Protein AF-A0A3P7DVU2-F1 (afdb_monomer)

Mean predicted aligned error: 12.11 Å

Structure (mmCIF, N/CA/C/O backbone):
data_AF-A0A3P7DVU2-F1
#
_entry.id   AF-A0A3P7DVU2-F1
#
loop_
_atom_site.group_PDB
_atom_site.id
_atom_site.type_symbol
_atom_site.label_atom_id
_atom_site.label_alt_id
_atom_site.label_comp_id
_atom_site.label_asym_id
_atom_site.label_entity_id
_atom_site.label_seq_id
_atom_site.pdbx_PDB_ins_code
_atom_site.Cartn_x
_atom_site.Cartn_y
_atom_site.Cartn_z
_atom_site.occupancy
_atom_site.B_iso_or_equiv
_atom_site.auth_seq_id
_atom_site.auth_comp_id
_atom_site.auth_asym_id
_atom_site.auth_atom_id
_atom_site.pdbx_PDB_model_num
ATOM 1 N N . MET A 1 1 ? -10.733 13.132 2.728 1.00 65.44 1 MET A N 1
ATOM 2 C CA . MET A 1 1 ? -9.647 12.203 2.329 1.00 65.44 1 MET A CA 1
ATOM 3 C C . MET A 1 1 ? -9.710 11.837 0.848 1.00 65.44 1 MET A C 1
ATOM 5 O O . MET A 1 1 ? -8.667 11.785 0.218 1.00 65.44 1 MET A O 1
ATOM 9 N N . THR A 1 2 ? -10.893 11.624 0.263 1.00 80.62 2 THR A N 1
ATOM 10 C CA . THR A 1 2 ? -11.026 11.330 -1.179 1.00 80.62 2 THR A CA 1
ATOM 11 C C . THR A 1 2 ? -10.569 12.487 -2.069 1.00 80.62 2 THR A C 1
ATOM 13 O O . THR A 1 2 ? -9.822 12.257 -3.010 1.00 80.62 2 THR A O 1
ATOM 16 N N . LEU A 1 3 ? -10.928 13.734 -1.737 1.00 87.19 3 LEU A N 1
ATOM 17 C CA . LEU A 1 3 ? -10.541 14.906 -2.533 1.00 87.19 3 LEU A CA 1
ATOM 18 C C . LEU A 1 3 ? -9.018 15.066 -2.663 1.00 87.19 3 LEU A C 1
ATOM 20 O O . LEU A 1 3 ? -8.524 15.276 -3.761 1.00 87.19 3 LEU A O 1
ATOM 24 N N . SER A 1 4 ? -8.265 14.914 -1.569 1.00 85.38 4 SER A N 1
ATOM 25 C CA . SER A 1 4 ? -6.799 15.004 -1.599 1.00 85.38 4 SER A CA 1
ATOM 26 C C . SER A 1 4 ? -6.168 13.904 -2.455 1.00 85.38 4 SER A C 1
ATOM 28 O O . SER A 1 4 ? -5.215 14.172 -3.176 1.00 85.38 4 SER A O 1
ATOM 30 N N . ALA A 1 5 ? -6.721 12.686 -2.418 1.00 87.06 5 ALA A N 1
ATOM 31 C CA . ALA A 1 5 ? -6.252 11.586 -3.259 1.00 87.06 5 ALA A CA 1
ATOM 32 C C . ALA A 1 5 ? -6.551 11.837 -4.746 1.00 87.06 5 ALA A C 1
ATOM 34 O O . ALA A 1 5 ? -5.693 11.597 -5.592 1.00 87.06 5 ALA A O 1
ATOM 35 N N . ILE A 1 6 ? -7.735 12.372 -5.064 1.00 91.12 6 ILE A N 1
ATOM 36 C CA . ILE A 1 6 ? -8.118 12.734 -6.435 1.00 91.12 6 ILE A CA 1
ATOM 37 C C . ILE A 1 6 ? -7.207 13.844 -6.965 1.00 91.12 6 ILE A C 1
ATOM 39 O O . ILE A 1 6 ? -6.652 13.703 -8.048 1.00 91.12 6 ILE A O 1
ATOM 43 N N . LEU A 1 7 ? -6.995 14.911 -6.188 1.00 91.88 7 LEU A N 1
ATOM 44 C CA . LEU A 1 7 ? -6.111 16.014 -6.572 1.00 91.88 7 LEU A CA 1
ATOM 45 C C . LEU A 1 7 ? -4.671 15.541 -6.791 1.00 91.88 7 LEU A C 1
ATOM 47 O O . LEU A 1 7 ? -4.064 15.914 -7.789 1.00 91.88 7 LEU A O 1
ATOM 51 N N . TYR A 1 8 ? -4.147 14.686 -5.906 1.00 89.12 8 TYR A N 1
ATOM 52 C CA . TYR A 1 8 ? -2.822 14.087 -6.078 1.00 89.12 8 TYR A CA 1
ATOM 53 C C . TYR A 1 8 ? -2.741 13.247 -7.358 1.00 89.12 8 TYR A C 1
ATOM 55 O O . TYR A 1 8 ? -1.800 13.394 -8.131 1.00 89.12 8 TYR A O 1
ATOM 63 N N . THR A 1 9 ? -3.757 12.420 -7.617 1.00 88.69 9 THR A N 1
ATOM 64 C CA . THR A 1 9 ? -3.811 11.575 -8.818 1.00 88.69 9 THR A CA 1
ATOM 65 C C . THR A 1 9 ? -3.834 12.423 -10.088 1.00 88.69 9 THR A C 1
ATOM 67 O O . THR A 1 9 ? -3.054 12.170 -10.998 1.00 88.69 9 THR A O 1
ATOM 70 N N . ILE A 1 10 ? -4.674 13.463 -10.136 1.00 92.12 10 ILE A N 1
ATOM 71 C CA . ILE A 1 10 ? -4.752 14.388 -11.275 1.00 92.12 10 ILE A CA 1
ATOM 72 C C . ILE A 1 10 ? -3.420 15.123 -11.471 1.00 92.12 10 ILE A C 1
ATOM 74 O O 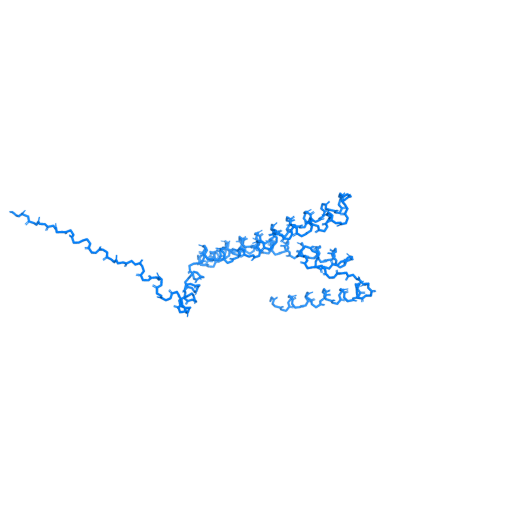. ILE A 1 10 ? -2.955 15.240 -12.600 1.00 92.12 10 ILE A O 1
ATOM 78 N N . ALA A 1 11 ? -2.787 15.592 -10.393 1.00 89.88 11 ALA A N 1
ATOM 79 C CA . ALA A 1 11 ? -1.514 16.302 -10.473 1.00 89.88 11 ALA A CA 1
ATOM 80 C C . ALA A 1 11 ? -0.390 15.415 -11.029 1.00 89.88 11 ALA A C 1
ATOM 82 O O . ALA A 1 11 ? 0.310 15.830 -11.948 1.00 89.88 11 ALA A O 1
ATOM 83 N N . ILE A 1 12 ? -0.248 14.187 -10.518 1.00 86.75 12 ILE A N 1
ATOM 84 C CA . ILE A 1 12 ? 0.733 13.221 -11.032 1.00 86.75 12 ILE A CA 1
ATOM 85 C C . ILE A 1 12 ? 0.438 12.875 -12.491 1.00 86.75 12 ILE A C 1
ATOM 87 O O . ILE A 1 12 ? 1.354 12.848 -13.303 1.00 86.75 12 ILE A O 1
ATOM 91 N N . PHE A 1 13 ? -0.832 12.678 -12.846 1.00 86.88 13 PHE A N 1
ATOM 92 C CA . PHE A 1 13 ? -1.225 12.404 -14.224 1.00 86.88 13 PHE A CA 1
ATOM 93 C C . PHE A 1 13 ? -0.806 13.542 -15.163 1.00 86.88 13 PHE A C 1
ATOM 95 O O . PHE A 1 13 ? -0.139 13.292 -16.159 1.00 86.88 13 PHE A O 1
ATOM 102 N N . ILE A 1 14 ? -1.108 14.799 -14.817 1.00 88.56 14 ILE A N 1
ATOM 103 C CA . ILE A 1 14 ? -0.690 15.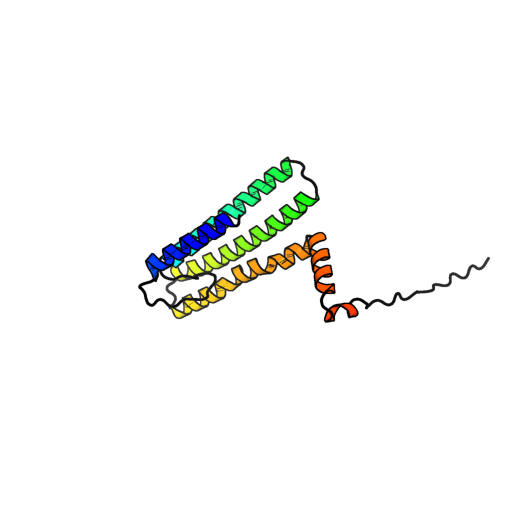972 -15.603 1.00 88.56 14 ILE A CA 1
ATOM 104 C C . ILE A 1 14 ? 0.837 16.029 -15.748 1.00 88.56 14 ILE A C 1
ATOM 106 O O . ILE A 1 14 ? 1.325 16.278 -16.848 1.00 88.56 14 ILE A O 1
ATOM 110 N N . LEU A 1 15 ? 1.591 15.778 -14.672 1.00 85.81 15 LEU A N 1
ATOM 111 C CA . LEU A 1 15 ? 3.057 15.757 -14.723 1.00 85.81 15 LEU A CA 1
ATOM 112 C C . LEU A 1 15 ? 3.566 14.706 -15.715 1.00 85.81 15 LEU A C 1
ATOM 114 O O . LEU A 1 15 ? 4.407 15.021 -16.549 1.00 85.81 15 LEU A O 1
ATOM 118 N N . VAL A 1 16 ? 3.008 13.499 -15.685 1.00 83.69 16 VAL A N 1
ATOM 119 C CA . VAL A 1 16 ? 3.393 12.407 -16.592 1.00 83.69 16 VAL A CA 1
ATOM 120 C C . VAL A 1 16 ? 3.092 12.765 -18.047 1.00 83.69 16 VAL A C 1
ATOM 122 O O . VAL A 1 16 ? 3.940 12.561 -18.909 1.00 83.69 16 VAL A O 1
ATOM 125 N N . PHE A 1 17 ? 1.941 13.383 -18.336 1.00 84.19 17 PHE A N 1
ATOM 126 C CA . PHE A 1 17 ? 1.646 13.867 -19.692 1.00 84.19 17 PHE A CA 1
ATOM 127 C C . PHE A 1 17 ? 2.641 14.920 -20.180 1.00 84.19 17 PHE A C 1
ATOM 129 O O . PHE A 1 17 ? 3.005 14.910 -21.353 1.00 84.19 17 PHE A O 1
ATOM 136 N N . ILE A 1 18 ? 3.068 15.828 -19.301 1.00 84.81 18 ILE A N 1
ATOM 137 C CA . ILE A 1 18 ? 3.997 16.905 -19.659 1.00 84.81 18 ILE A CA 1
ATOM 138 C C . ILE A 1 18 ? 5.419 16.368 -19.868 1.00 84.81 18 ILE A C 1
ATOM 140 O O . ILE A 1 18 ? 6.091 16.800 -20.801 1.00 84.81 18 ILE A O 1
ATOM 144 N N . TYR A 1 19 ? 5.884 15.459 -19.006 1.00 80.75 19 TYR A N 1
ATOM 145 C CA . TYR A 1 19 ? 7.278 15.002 -19.005 1.00 80.75 19 TYR A CA 1
ATOM 146 C C . TYR A 1 19 ? 7.532 13.772 -19.879 1.00 80.75 19 TYR A C 1
ATOM 148 O O . TYR A 1 19 ? 8.565 13.714 -20.545 1.00 80.75 19 TYR A O 1
ATOM 156 N N . ASP A 1 20 ? 6.598 12.821 -19.916 1.00 76.38 20 ASP A N 1
ATOM 157 C CA . ASP A 1 20 ? 6.794 11.532 -20.589 1.00 76.38 20 ASP A CA 1
ATOM 158 C C . ASP A 1 20 ? 5.929 11.375 -21.845 1.00 76.38 20 ASP A C 1
ATOM 160 O O . ASP A 1 20 ? 6.181 10.482 -22.646 1.00 76.38 20 ASP A O 1
ATOM 164 N N . GLY A 1 21 ? 4.944 12.252 -22.076 1.00 71.81 21 GLY A N 1
ATOM 165 C CA . GLY A 1 21 ? 3.982 12.110 -23.177 1.00 71.81 21 GLY A CA 1
ATOM 166 C C . GLY A 1 21 ? 4.570 12.179 -24.593 1.00 71.81 21 GLY A C 1
ATOM 167 O O . GLY A 1 21 ? 3.901 11.766 -25.536 1.00 71.81 21 GLY A O 1
ATOM 168 N N . ASN A 1 22 ? 5.793 12.694 -24.756 1.00 70.75 22 ASN A N 1
ATOM 169 C CA . ASN A 1 22 ? 6.477 12.791 -26.052 1.00 70.75 22 ASN A CA 1
ATOM 170 C C . ASN A 1 22 ? 7.609 11.765 -26.230 1.00 70.75 22 ASN A C 1
ATOM 172 O O . ASN A 1 22 ? 8.253 11.738 -27.276 1.00 70.75 22 ASN A O 1
ATOM 176 N N . ASN A 1 23 ? 7.884 10.957 -25.210 1.00 68.56 23 ASN A N 1
ATOM 177 C CA . ASN A 1 23 ? 8.889 9.911 -25.285 1.00 68.56 23 ASN A CA 1
ATOM 178 C C . ASN A 1 23 ? 8.149 8.578 -25.484 1.00 68.56 23 ASN A C 1
ATOM 180 O O . ASN A 1 23 ? 7.170 8.322 -24.786 1.00 68.56 23 ASN A O 1
ATOM 184 N N . ASP A 1 24 ? 8.606 7.720 -26.400 1.00 66.94 24 ASP A N 1
ATOM 185 C CA . ASP A 1 24 ? 8.077 6.356 -26.598 1.00 66.94 24 ASP A CA 1
ATOM 186 C C . ASP A 1 24 ? 8.463 5.432 -25.421 1.00 66.94 24 ASP A C 1
ATOM 188 O O . ASP A 1 24 ? 9.035 4.357 -25.604 1.00 66.94 24 ASP A O 1
ATOM 192 N N . VAL A 1 25 ? 8.236 5.873 -24.181 1.00 67.06 25 VAL A N 1
ATOM 193 C CA . VAL A 1 25 ? 8.646 5.131 -22.991 1.00 67.06 25 VAL A CA 1
ATOM 194 C C . VAL A 1 25 ? 7.637 4.035 -22.691 1.00 67.06 25 VAL A C 1
ATOM 196 O O . VAL A 1 25 ? 6.430 4.272 -22.623 1.00 67.06 25 VAL A O 1
ATOM 199 N N . GLU A 1 26 ? 8.142 2.824 -22.480 1.00 66.56 26 GLU A N 1
ATOM 200 C CA . GLU A 1 26 ? 7.325 1.663 -22.146 1.00 66.56 26 GLU A CA 1
ATOM 201 C C . GLU A 1 26 ? 6.621 1.866 -20.799 1.00 66.56 26 GLU A C 1
ATOM 203 O O . GLU A 1 26 ? 7.253 2.181 -19.794 1.00 66.56 26 GLU A O 1
ATOM 208 N N . VAL A 1 27 ? 5.302 1.670 -20.751 1.00 66.19 27 VAL A N 1
ATOM 209 C CA . VAL A 1 27 ? 4.565 1.705 -19.482 1.00 66.19 27 VAL A CA 1
ATOM 210 C C . VAL A 1 27 ? 4.920 0.457 -18.680 1.00 66.19 27 VAL A C 1
ATOM 212 O O . VAL A 1 27 ? 4.446 -0.641 -18.973 1.00 66.19 27 VAL A O 1
ATOM 215 N N . ILE A 1 28 ? 5.727 0.625 -17.637 1.00 68.06 28 ILE A N 1
ATOM 216 C CA . ILE A 1 28 ? 6.112 -0.479 -16.766 1.00 68.06 28 ILE A CA 1
ATOM 217 C C . ILE A 1 28 ? 5.051 -0.645 -15.670 1.00 68.06 28 ILE A C 1
ATOM 219 O O . ILE A 1 28 ? 4.764 0.260 -14.891 1.00 68.06 28 ILE A O 1
ATOM 223 N N . CYS A 1 29 ? 4.467 -1.840 -15.570 1.00 71.44 29 CYS A N 1
ATOM 224 C CA . CYS A 1 29 ? 3.485 -2.176 -14.533 1.00 71.44 29 CYS A CA 1
ATOM 225 C C . CYS A 1 29 ? 4.158 -2.593 -13.208 1.00 71.44 29 CYS A C 1
ATOM 227 O O . CYS A 1 29 ? 3.807 -3.621 -12.626 1.00 71.44 29 CYS A O 1
ATOM 229 N N . VAL A 1 30 ? 5.146 -1.830 -12.728 1.00 72.06 30 VAL A N 1
ATOM 230 C CA . VAL A 1 30 ? 5.873 -2.129 -11.483 1.00 72.06 30 VAL A CA 1
ATOM 231 C C . VAL A 1 30 ? 5.467 -1.138 -10.403 1.00 72.06 30 VAL A C 1
ATOM 233 O O . VAL A 1 30 ? 5.556 0.071 -10.573 1.00 72.06 30 VAL A O 1
ATOM 236 N N . VAL A 1 31 ? 5.047 -1.650 -9.243 1.00 73.00 31 VAL A N 1
ATOM 237 C CA . VAL A 1 31 ? 4.510 -0.810 -8.157 1.00 73.00 31 VAL A CA 1
ATOM 238 C C . VAL A 1 31 ? 5.543 0.171 -7.600 1.00 73.00 31 VAL A C 1
ATOM 240 O O . VAL A 1 31 ? 5.143 1.167 -7.025 1.00 73.00 31 VAL A O 1
ATOM 243 N N . VAL A 1 32 ? 6.845 -0.081 -7.764 1.00 69.75 32 VAL A N 1
ATOM 244 C CA . VAL A 1 32 ? 7.927 0.799 -7.275 1.00 69.75 32 VAL A CA 1
ATOM 245 C C . VAL A 1 32 ? 8.341 1.870 -8.293 1.00 69.75 32 VAL A C 1
ATOM 247 O O . VAL A 1 32 ? 8.977 2.840 -7.903 1.00 69.75 32 VAL A O 1
ATOM 250 N N . ALA A 1 33 ? 7.969 1.705 -9.561 1.00 70.25 33 ALA A N 1
ATOM 251 C CA . ALA A 1 33 ? 8.316 2.601 -10.660 1.00 70.25 33 ALA A CA 1
ATOM 252 C C . ALA A 1 33 ? 7.192 2.537 -11.705 1.00 70.25 33 ALA A C 1
ATOM 254 O O . ALA A 1 33 ? 7.304 1.879 -12.736 1.00 70.25 33 ALA A O 1
ATOM 255 N N . ILE A 1 34 ? 6.044 3.141 -11.373 1.00 71.88 34 ILE A N 1
ATOM 256 C CA . ILE A 1 34 ? 4.857 3.166 -12.256 1.00 71.88 34 ILE A CA 1
ATOM 257 C C . ILE A 1 34 ? 5.108 4.072 -13.475 1.00 71.88 34 ILE A C 1
ATOM 259 O O . ILE A 1 34 ? 4.462 3.938 -14.512 1.00 71.88 34 ILE A O 1
ATOM 263 N N . TYR A 1 35 ? 6.045 5.008 -13.333 1.00 74.31 35 TYR A N 1
ATOM 264 C CA . TYR A 1 35 ? 6.447 5.956 -14.361 1.00 74.31 35 TYR A CA 1
ATOM 265 C C . TYR A 1 35 ? 7.928 5.781 -14.675 1.00 74.31 35 TYR A C 1
ATOM 267 O O . TYR A 1 35 ? 8.637 5.096 -13.944 1.00 74.31 35 TYR A O 1
ATOM 275 N N . ASN A 1 36 ? 8.391 6.427 -15.741 1.00 73.25 36 ASN A N 1
ATOM 276 C CA . ASN A 1 36 ? 9.794 6.424 -16.134 1.00 73.25 36 ASN A CA 1
ATOM 277 C C . ASN A 1 36 ? 10.410 7.818 -15.981 1.00 73.25 36 ASN A C 1
ATOM 279 O O . ASN A 1 36 ? 9.726 8.796 -15.674 1.00 73.25 36 ASN A O 1
ATOM 283 N N . GLY A 1 37 ? 11.724 7.905 -16.187 1.00 74.25 37 GLY A N 1
ATOM 284 C CA . GLY A 1 37 ? 12.440 9.176 -16.251 1.00 74.25 37 GLY A CA 1
ATOM 285 C C . GLY A 1 37 ? 12.270 10.032 -14.992 1.00 74.25 37 GLY A C 1
ATOM 286 O O . GLY A 1 37 ? 12.417 9.562 -13.864 1.00 74.25 37 GLY A O 1
ATOM 287 N N . LEU A 1 38 ? 11.972 11.319 -15.181 1.00 77.69 38 LEU A N 1
ATOM 288 C CA . LEU A 1 38 ? 11.804 12.256 -14.067 1.00 77.69 38 LEU A CA 1
ATOM 289 C C . LEU A 1 38 ? 10.546 11.950 -13.239 1.00 77.69 38 LEU A C 1
ATOM 291 O O . LEU A 1 38 ? 10.555 12.128 -12.017 1.00 77.69 38 LEU A O 1
ATOM 295 N N . SER A 1 39 ? 9.481 11.469 -13.885 1.00 79.69 39 SER A N 1
ATOM 296 C CA . SER A 1 39 ? 8.218 11.127 -13.226 1.00 79.69 39 SER A CA 1
ATOM 297 C C . SER A 1 39 ? 8.389 9.998 -12.211 1.00 79.69 39 SER A C 1
ATOM 299 O O . SER A 1 39 ? 7.753 10.039 -11.157 1.00 79.69 39 SER A O 1
ATOM 301 N N . ASP A 1 40 ? 9.285 9.042 -12.474 1.00 78.69 40 ASP A N 1
ATOM 302 C CA . ASP A 1 40 ? 9.648 7.985 -11.523 1.00 78.69 40 ASP A CA 1
ATOM 303 C C . ASP A 1 40 ? 10.203 8.564 -10.213 1.00 78.69 40 ASP A C 1
ATOM 305 O O . ASP A 1 40 ? 9.692 8.300 -9.121 1.00 78.69 40 ASP A O 1
ATOM 309 N N . SER A 1 41 ? 11.201 9.445 -10.321 1.00 79.50 41 SER A N 1
ATOM 310 C CA . SER A 1 41 ? 11.834 10.077 -9.158 1.00 79.50 41 SER A CA 1
ATOM 311 C C . SER A 1 41 ? 10.837 10.919 -8.359 1.00 79.50 41 SER A C 1
ATOM 313 O O . SER A 1 41 ? 10.793 10.841 -7.128 1.00 79.50 41 SER A O 1
ATOM 315 N N . VAL A 1 42 ? 9.988 11.693 -9.045 1.00 84.69 42 VAL A N 1
ATOM 316 C CA . VAL A 1 42 ? 8.934 12.498 -8.408 1.00 84.69 42 VAL A CA 1
ATOM 317 C C . VAL A 1 42 ? 7.918 11.604 -7.695 1.00 84.69 42 VAL A C 1
ATOM 319 O O . VAL A 1 42 ? 7.530 11.882 -6.554 1.00 84.69 42 VAL A O 1
ATOM 322 N N . TRP A 1 43 ? 7.497 10.511 -8.327 1.00 84.25 43 TRP A N 1
ATOM 323 C CA . TRP A 1 43 ? 6.561 9.562 -7.737 1.00 84.25 43 TRP A CA 1
ATOM 324 C C . TRP A 1 43 ? 7.158 8.865 -6.509 1.00 84.25 43 TRP A C 1
ATOM 326 O O . TRP A 1 43 ? 6.535 8.861 -5.447 1.00 84.25 43 TRP A O 1
ATOM 336 N N . SER A 1 44 ? 8.392 8.372 -6.605 1.00 82.44 44 SER A N 1
ATOM 337 C CA . SER A 1 44 ? 9.086 7.684 -5.514 1.00 82.44 44 SER A CA 1
ATOM 338 C C . SER A 1 44 ? 9.293 8.597 -4.297 1.00 82.44 44 SER A C 1
ATOM 340 O O . SER A 1 44 ? 8.908 8.246 -3.176 1.00 82.44 44 SER A O 1
ATOM 342 N N . ILE A 1 45 ? 9.791 9.823 -4.512 1.00 84.75 45 ILE A N 1
ATOM 343 C CA . ILE A 1 45 ? 9.987 10.816 -3.444 1.00 84.75 45 ILE A CA 1
ATOM 344 C C . ILE A 1 45 ? 8.644 11.231 -2.834 1.00 84.75 45 ILE A C 1
ATOM 346 O O . ILE A 1 45 ? 8.502 11.250 -1.609 1.00 84.75 45 ILE A O 1
ATOM 350 N N . SER A 1 46 ? 7.637 11.543 -3.657 1.00 88.56 46 SER A N 1
ATOM 351 C CA . SER A 1 46 ? 6.324 11.957 -3.147 1.00 88.56 46 SER A CA 1
ATOM 352 C C . SER A 1 46 ? 5.643 10.841 -2.352 1.00 88.56 46 SER A C 1
ATOM 354 O O . SER A 1 46 ? 5.103 11.104 -1.276 1.00 88.56 46 SER A O 1
ATOM 356 N N . SER A 1 47 ? 5.741 9.589 -2.807 1.00 85.94 47 SER A N 1
ATOM 357 C CA . SER A 1 47 ? 5.242 8.420 -2.083 1.00 85.94 47 SER A CA 1
ATOM 358 C C . SER A 1 47 ? 5.944 8.253 -0.733 1.00 85.94 47 SER A C 1
ATOM 360 O O . SER A 1 47 ? 5.277 8.068 0.291 1.00 85.94 47 SER A O 1
ATOM 362 N N . ALA A 1 48 ? 7.273 8.384 -0.685 1.00 84.31 48 ALA A N 1
ATOM 363 C CA . ALA A 1 48 ? 8.031 8.316 0.564 1.00 84.31 48 ALA A CA 1
ATOM 364 C C . ALA A 1 48 ? 7.605 9.417 1.553 1.00 84.31 48 ALA A C 1
ATOM 366 O O . ALA A 1 48 ? 7.361 9.133 2.729 1.00 84.31 48 ALA A O 1
ATOM 367 N N . LEU A 1 49 ? 7.433 10.655 1.076 1.00 89.62 49 LEU A N 1
ATOM 368 C CA . LEU A 1 49 ? 6.983 11.784 1.895 1.00 89.62 49 LEU A CA 1
ATOM 369 C C . LEU A 1 49 ? 5.556 11.592 2.424 1.00 89.62 49 LEU A C 1
ATOM 371 O O . LEU A 1 49 ? 5.307 11.831 3.605 1.00 89.62 49 LEU A O 1
ATOM 375 N N . ILE A 1 50 ? 4.625 11.125 1.587 1.00 90.44 50 ILE A N 1
ATOM 376 C CA . ILE A 1 50 ? 3.236 10.854 1.990 1.00 90.44 50 ILE A CA 1
ATOM 377 C C . ILE A 1 50 ? 3.187 9.752 3.051 1.00 90.44 50 ILE A C 1
ATOM 379 O O . ILE A 1 50 ? 2.485 9.889 4.059 1.00 90.44 50 ILE A O 1
ATOM 383 N N . ASN A 1 51 ? 3.949 8.672 2.866 1.00 88.88 51 ASN A N 1
ATOM 384 C CA . ASN A 1 51 ? 4.030 7.590 3.844 1.00 88.88 51 ASN A CA 1
ATOM 385 C C . ASN A 1 51 ? 4.632 8.074 5.169 1.00 88.88 51 ASN A C 1
ATOM 387 O O . ASN A 1 51 ? 4.067 7.804 6.231 1.00 88.88 51 ASN A O 1
ATOM 391 N N . LEU A 1 52 ? 5.715 8.855 5.124 1.00 89.50 52 LEU A N 1
ATOM 392 C CA . LEU A 1 52 ? 6.336 9.425 6.320 1.00 89.50 52 LEU A CA 1
ATOM 393 C C . LEU A 1 52 ? 5.373 10.363 7.065 1.00 89.50 52 LEU A C 1
ATOM 395 O O . LEU A 1 52 ? 5.188 10.223 8.276 1.00 89.50 52 LEU A O 1
ATOM 399 N N . ALA A 1 53 ? 4.702 11.269 6.348 1.00 92.38 53 ALA A N 1
ATOM 400 C CA . ALA A 1 53 ? 3.698 12.164 6.919 1.00 92.38 53 ALA A CA 1
ATOM 401 C C . ALA A 1 53 ? 2.543 11.383 7.566 1.00 92.38 53 ALA A C 1
ATOM 403 O O . ALA A 1 53 ? 2.085 11.732 8.655 1.00 92.38 53 ALA A O 1
ATOM 404 N N . THR A 1 54 ? 2.112 10.286 6.940 1.00 91.56 54 THR A N 1
ATOM 405 C CA . THR A 1 54 ? 1.060 9.413 7.474 1.00 91.56 54 THR A CA 1
ATOM 406 C C . THR A 1 54 ? 1.507 8.731 8.768 1.00 91.56 54 THR A C 1
ATOM 408 O O . THR A 1 54 ? 0.770 8.753 9.754 1.00 91.56 54 THR A O 1
ATOM 411 N N . ILE A 1 55 ? 2.727 8.188 8.826 1.00 91.38 55 ILE A N 1
ATOM 412 C CA . ILE A 1 55 ? 3.276 7.587 10.053 1.00 91.38 55 ILE A CA 1
ATOM 413 C C . ILE A 1 55 ? 3.323 8.619 11.186 1.00 91.38 55 ILE A C 1
ATOM 415 O O . ILE A 1 55 ? 2.871 8.333 12.298 1.00 91.38 55 ILE A O 1
ATOM 419 N N . ILE A 1 56 ? 3.820 9.829 10.908 1.00 92.19 56 ILE A N 1
ATOM 420 C CA . ILE A 1 56 ? 3.898 10.918 11.892 1.00 92.19 56 ILE A CA 1
ATOM 421 C C . ILE A 1 56 ? 2.499 11.294 12.390 1.00 92.19 56 ILE A C 1
ATOM 423 O O . ILE A 1 56 ? 2.282 11.380 13.600 1.00 92.19 56 ILE A O 1
ATOM 427 N N . LEU A 1 57 ? 1.533 11.456 11.484 1.00 93.00 57 LEU A N 1
ATOM 428 C CA . LEU A 1 57 ? 0.152 11.788 11.831 1.00 93.00 57 LEU 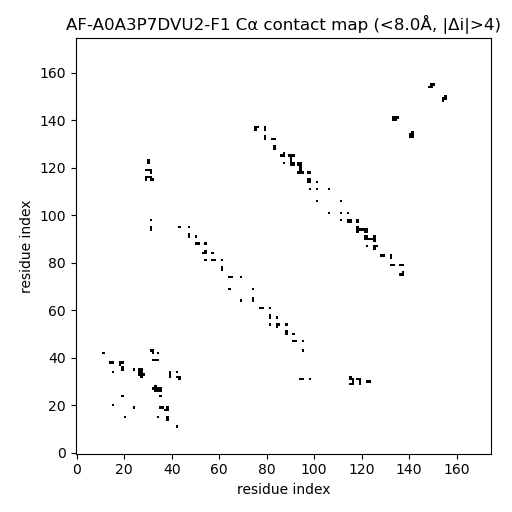A CA 1
ATOM 429 C C . LEU A 1 57 ? -0.460 10.742 12.771 1.00 93.00 57 LEU A C 1
ATOM 431 O O . LEU A 1 57 ? -1.036 11.096 13.800 1.00 93.00 57 LEU A O 1
ATOM 435 N N . TYR A 1 58 ? -0.298 9.454 12.465 1.00 91.44 58 TYR A N 1
ATOM 436 C CA . TYR A 1 58 ? -0.811 8.377 13.315 1.00 91.44 58 TYR A CA 1
ATOM 437 C C . TYR A 1 58 ? -0.061 8.254 14.645 1.00 91.44 58 TYR A C 1
ATOM 439 O O . TYR A 1 58 ? -0.668 7.892 15.658 1.00 91.44 58 TYR A O 1
ATOM 447 N N . ALA A 1 59 ? 1.230 8.587 14.684 1.00 90.50 59 ALA A N 1
ATOM 448 C CA . ALA A 1 59 ? 1.990 8.661 15.927 1.00 90.50 59 ALA A CA 1
ATOM 449 C C . ALA A 1 59 ? 1.479 9.796 16.832 1.00 90.50 59 ALA A C 1
ATOM 451 O O . ALA A 1 59 ? 1.267 9.576 18.028 1.00 90.50 59 ALA A O 1
ATOM 452 N N . ILE A 1 60 ? 1.215 10.981 16.269 1.00 92.69 60 ILE A N 1
ATOM 453 C CA . ILE A 1 60 ? 0.619 12.115 16.991 1.00 92.69 60 ILE A CA 1
ATOM 454 C C . ILE A 1 60 ? -0.782 11.747 17.482 1.00 92.69 60 ILE A C 1
ATOM 456 O O . ILE A 1 60 ? -1.067 11.887 18.672 1.00 92.69 60 ILE A O 1
ATOM 460 N N . LEU A 1 61 ? -1.630 11.207 16.602 1.00 91.06 61 LEU A N 1
ATOM 461 C CA . LEU A 1 61 ? -2.987 10.787 16.947 1.00 91.06 61 LEU A CA 1
ATOM 462 C C . LEU A 1 61 ? -2.982 9.755 18.081 1.00 91.06 61 LEU A C 1
ATOM 464 O O . LEU A 1 61 ? -3.768 9.867 19.015 1.00 91.06 61 LEU A O 1
ATOM 468 N N . SER A 1 62 ? -2.044 8.805 18.059 1.00 88.12 62 SER A N 1
ATOM 469 C CA . SER A 1 62 ? -1.868 7.828 19.141 1.00 88.12 62 SER A CA 1
ATOM 470 C C . SER A 1 62 ? -1.568 8.493 20.485 1.00 88.12 62 SER A C 1
ATOM 472 O O . SER A 1 62 ? -2.148 8.108 21.496 1.00 88.12 62 SER A O 1
ATOM 474 N N . ARG A 1 63 ? -0.704 9.516 20.513 1.00 89.00 63 ARG A N 1
ATOM 475 C CA . ARG A 1 63 ? -0.387 10.255 21.748 1.00 89.00 63 ARG A CA 1
ATOM 476 C C . ARG A 1 63 ? -1.582 11.057 22.261 1.00 89.00 63 ARG A C 1
ATOM 478 O O . ARG A 1 63 ? -1.862 11.028 23.457 1.00 89.00 63 ARG A O 1
ATOM 485 N N . VAL A 1 64 ? -2.293 11.745 21.367 1.00 89.56 64 VAL A N 1
ATOM 486 C CA . VAL A 1 64 ? -3.492 12.527 21.716 1.00 89.56 64 VAL A CA 1
ATOM 487 C C . VAL A 1 64 ? -4.572 11.620 22.304 1.00 89.56 64 VAL A C 1
ATOM 489 O O . VAL A 1 64 ? -5.165 11.946 23.326 1.00 89.56 64 VAL A O 1
ATOM 492 N N . MET A 1 65 ? -4.776 10.450 21.705 1.00 86.50 65 MET A N 1
ATOM 493 C CA . MET A 1 65 ? -5.804 9.495 22.112 1.00 86.50 65 MET A CA 1
ATOM 494 C C . MET A 1 65 ? -5.532 8.844 23.470 1.00 86.50 65 MET A C 1
ATOM 496 O O . MET A 1 65 ? -6.461 8.663 24.251 1.00 86.50 65 MET A O 1
ATOM 500 N N . VAL A 1 66 ? -4.265 8.548 23.781 1.00 86.00 66 VAL A N 1
ATOM 501 C CA . VAL A 1 66 ? -3.868 8.085 25.122 1.00 86.00 66 VAL A CA 1
ATOM 502 C C . VAL A 1 66 ? -4.150 9.161 26.173 1.00 86.00 66 VAL A C 1
ATOM 504 O O . VAL A 1 66 ? -4.623 8.843 27.257 1.00 86.00 66 VAL A O 1
ATOM 507 N N . LYS A 1 67 ? -3.908 10.436 25.846 1.00 88.56 67 LYS A N 1
ATOM 508 C CA . LYS A 1 67 ? -4.152 11.557 26.766 1.00 88.56 67 LYS A CA 1
ATOM 509 C C . LYS A 1 67 ? -5.640 11.864 26.966 1.00 88.56 67 LYS A C 1
ATOM 511 O O . LYS A 1 67 ? -6.015 12.346 28.025 1.00 88.56 67 LYS A O 1
ATOM 516 N N . ALA A 1 68 ? -6.474 11.619 25.958 1.00 87.56 68 ALA A N 1
ATOM 517 C CA . ALA A 1 68 ? -7.898 11.947 25.983 1.00 87.56 68 ALA A CA 1
ATOM 518 C C . ALA A 1 68 ? -8.790 10.867 26.634 1.00 87.56 68 ALA A C 1
ATOM 520 O O . ALA A 1 68 ? -10.007 10.965 26.507 1.00 87.56 68 ALA A O 1
ATOM 521 N N . GLU A 1 69 ? -8.213 9.829 27.263 1.00 82.00 69 GLU A N 1
ATOM 522 C CA . GLU A 1 69 ? -8.940 8.707 27.902 1.00 82.00 69 GLU A CA 1
ATOM 523 C C . GLU A 1 69 ? -10.091 8.158 27.044 1.00 82.00 69 GLU A C 1
ATOM 525 O O . GLU A 1 69 ? -11.200 7.875 27.497 1.00 82.00 69 GLU A O 1
ATOM 530 N N . THR A 1 70 ? -9.842 8.044 25.742 1.00 77.00 70 THR A N 1
ATOM 531 C CA . THR A 1 70 ? -10.893 7.657 24.800 1.00 77.00 70 THR A CA 1
ATOM 532 C C . THR A 1 70 ? -11.386 6.233 25.040 1.00 77.00 70 THR A C 1
ATOM 534 O O . THR A 1 70 ? -10.647 5.387 25.541 1.00 77.00 70 THR A O 1
ATOM 537 N N . SER A 1 71 ? -12.625 5.949 24.616 1.00 80.31 71 SER A N 1
ATOM 538 C CA . SER A 1 71 ? -13.222 4.616 24.761 1.00 80.31 71 SER A CA 1
ATOM 539 C C . SER A 1 71 ? -12.286 3.490 24.295 1.00 80.31 71 SER A C 1
ATOM 541 O O . SER A 1 71 ? -11.609 3.614 23.268 1.00 80.31 71 SER A O 1
ATOM 543 N N . SER A 1 72 ? -12.305 2.361 25.012 1.00 82.62 72 SER A N 1
ATOM 544 C CA . SER A 1 72 ? -11.489 1.174 24.706 1.00 82.62 72 SER A CA 1
ATOM 545 C C . SER A 1 72 ? -11.615 0.726 23.244 1.00 82.62 72 SER A C 1
ATOM 547 O O . SER A 1 72 ? -10.627 0.334 22.625 1.00 82.62 72 SER A O 1
ATOM 549 N N . ARG A 1 73 ? -12.809 0.876 22.656 1.00 81.56 73 ARG A N 1
ATOM 550 C CA . ARG A 1 73 ? -13.080 0.586 21.243 1.00 81.56 73 ARG A CA 1
ATOM 551 C C . ARG A 1 73 ? -12.309 1.499 20.288 1.00 81.56 73 ARG A C 1
ATOM 553 O O . ARG A 1 73 ? -11.692 1.013 19.343 1.00 81.56 73 ARG A O 1
ATOM 560 N N . ASN A 1 74 ? -12.338 2.814 20.514 1.00 83.12 74 ASN A N 1
ATOM 561 C CA . ASN A 1 74 ? -11.610 3.765 19.665 1.00 83.12 74 ASN A CA 1
ATOM 562 C C . ASN A 1 74 ? -10.099 3.528 19.758 1.00 83.12 74 ASN A C 1
ATOM 564 O O . ASN A 1 74 ? -9.390 3.620 18.756 1.00 83.12 74 ASN A O 1
ATOM 568 N N . PHE A 1 75 ? -9.621 3.167 20.950 1.00 85.06 75 PHE A N 1
ATOM 569 C CA . PHE A 1 75 ? -8.228 2.813 21.177 1.00 85.06 75 PHE A CA 1
ATOM 570 C C . PHE A 1 75 ? -7.808 1.544 20.411 1.00 85.06 75 PHE A C 1
ATOM 572 O O . PHE A 1 75 ? -6.769 1.541 19.751 1.00 85.06 75 PHE A O 1
ATOM 579 N N . GLU A 1 76 ? -8.624 0.484 20.422 1.00 86.00 76 GLU A N 1
ATOM 580 C CA . GLU A 1 76 ? -8.345 -0.760 19.687 1.00 86.00 76 GLU A CA 1
ATOM 581 C C . GLU A 1 76 ? -8.283 -0.544 18.163 1.00 86.00 76 GLU A C 1
ATOM 583 O O . GLU A 1 76 ? -7.379 -1.059 17.488 1.00 86.00 76 GLU A O 1
ATOM 588 N N . LEU A 1 77 ? -9.215 0.251 17.623 1.00 86.75 77 LEU A N 1
ATOM 589 C CA . LEU A 1 77 ? -9.240 0.628 16.207 1.00 86.75 77 LEU A CA 1
ATOM 590 C C . LEU A 1 77 ? -7.992 1.419 15.821 1.00 86.75 77 LEU A C 1
ATOM 592 O O . LEU A 1 77 ? -7.336 1.090 14.831 1.00 86.75 77 LEU A O 1
ATOM 596 N N . LEU A 1 78 ? -7.619 2.412 16.629 1.00 87.88 78 LEU A N 1
ATOM 597 C CA . LEU A 1 78 ? -6.413 3.199 16.404 1.00 87.88 78 LEU A CA 1
ATOM 598 C C . LEU A 1 78 ? -5.149 2.336 16.467 1.00 87.88 78 LEU A C 1
ATOM 600 O O . LEU A 1 78 ? -4.263 2.489 15.631 1.00 87.88 78 LEU A O 1
ATOM 604 N N . GLN A 1 79 ? -5.067 1.401 17.417 1.00 88.56 79 GLN A N 1
ATOM 605 C CA . GLN A 1 79 ? -3.937 0.478 17.516 1.00 88.56 79 GLN A CA 1
ATOM 606 C C . GLN A 1 79 ? -3.816 -0.393 16.260 1.00 88.56 79 GLN A C 1
ATOM 608 O O . GLN A 1 79 ? -2.709 -0.609 15.770 1.00 88.56 79 GLN A O 1
ATOM 613 N N . THR A 1 80 ? -4.944 -0.857 15.722 1.00 90.94 80 THR A N 1
ATOM 614 C CA . THR A 1 80 ? -4.981 -1.646 14.483 1.00 90.94 80 THR A CA 1
ATOM 615 C C . THR A 1 80 ? -4.560 -0.804 13.278 1.00 90.94 80 THR A C 1
ATOM 617 O O . THR A 1 80 ? -3.703 -1.233 12.510 1.00 90.94 80 THR A O 1
ATOM 620 N N . LEU A 1 81 ? -5.076 0.424 13.153 1.00 90.62 81 LEU A N 1
ATOM 621 C CA . LEU A 1 81 ? -4.670 1.366 12.105 1.00 90.62 81 LEU A CA 1
ATOM 622 C C . LEU A 1 81 ? -3.181 1.709 12.181 1.00 90.62 81 LEU A C 1
ATOM 624 O O . LEU A 1 81 ? -2.515 1.756 11.154 1.00 90.62 81 LEU A O 1
ATOM 628 N N . LYS A 1 82 ? -2.633 1.888 13.387 1.00 90.62 82 LYS A N 1
ATOM 629 C CA . LYS A 1 82 ? -1.202 2.134 13.587 1.00 90.62 82 LYS A CA 1
ATOM 630 C C . LYS A 1 82 ? -0.353 0.980 13.052 1.00 90.62 82 LYS A C 1
ATOM 632 O O . LYS A 1 82 ? 0.653 1.228 12.399 1.00 90.62 82 LYS A O 1
ATOM 637 N N . ILE A 1 83 ? -0.753 -0.266 13.324 1.00 91.25 83 ILE A N 1
ATOM 638 C CA . ILE A 1 83 ? -0.060 -1.459 12.812 1.00 91.25 83 ILE A CA 1
ATOM 639 C C . ILE A 1 83 ? -0.131 -1.495 11.283 1.00 91.25 83 ILE A C 1
ATOM 641 O O . ILE A 1 83 ? 0.896 -1.674 10.640 1.00 91.25 83 ILE A O 1
ATOM 645 N N . VAL A 1 84 ? -1.316 -1.261 10.712 1.00 93.00 84 VAL A N 1
ATOM 646 C CA . VAL A 1 84 ? -1.533 -1.203 9.258 1.00 93.00 84 VAL A CA 1
ATOM 647 C C . VAL A 1 84 ? -0.645 -0.144 8.599 1.00 93.00 84 VAL A C 1
ATOM 649 O O . VAL A 1 84 ? 0.101 -0.455 7.677 1.00 93.00 84 VAL A O 1
ATOM 652 N N . VAL A 1 85 ? -0.666 1.090 9.104 1.00 92.88 85 VAL A N 1
ATOM 653 C CA . VAL A 1 85 ? 0.134 2.204 8.572 1.00 92.88 85 VAL A CA 1
ATOM 654 C C . VAL A 1 85 ? 1.627 1.922 8.692 1.00 92.88 85 VAL A C 1
ATOM 656 O O . VAL A 1 85 ? 2.368 2.172 7.746 1.00 92.88 85 VAL A O 1
ATOM 659 N N . ALA A 1 86 ? 2.074 1.367 9.821 1.00 91.88 86 ALA A N 1
ATOM 660 C CA . ALA A 1 86 ? 3.466 0.974 9.989 1.00 91.88 86 ALA A CA 1
ATOM 661 C C . ALA A 1 86 ? 3.865 -0.117 8.986 1.00 91.88 86 ALA A C 1
ATOM 663 O O . ALA A 1 86 ? 4.928 -0.027 8.386 1.00 91.88 86 ALA A O 1
ATOM 664 N N . PHE A 1 87 ? 3.011 -1.118 8.760 1.00 93.00 87 PHE A N 1
ATOM 665 C CA . PHE A 1 87 ? 3.298 -2.202 7.824 1.00 93.00 87 PHE A CA 1
ATOM 666 C C . PHE A 1 87 ? 3.348 -1.711 6.372 1.00 93.00 87 PHE A C 1
ATOM 668 O O . PHE A 1 87 ? 4.292 -2.039 5.657 1.00 93.00 87 PHE A O 1
ATOM 675 N N . ILE A 1 88 ? 2.395 -0.865 5.960 1.00 92.00 88 ILE A N 1
ATOM 676 C CA . ILE A 1 88 ? 2.395 -0.209 4.642 1.00 92.00 88 ILE A CA 1
ATOM 677 C C . ILE A 1 88 ? 3.664 0.623 4.466 1.00 92.00 88 ILE A C 1
ATOM 679 O O . ILE A 1 88 ? 4.382 0.440 3.485 1.00 92.00 88 ILE A O 1
ATOM 683 N N . GLY A 1 89 ? 3.971 1.480 5.442 1.00 91.44 89 GLY A N 1
ATOM 684 C CA . GLY A 1 89 ? 5.141 2.347 5.404 1.00 91.44 89 GLY A CA 1
ATOM 685 C C . GLY A 1 89 ? 6.458 1.575 5.346 1.00 91.44 89 GLY A C 1
ATOM 686 O O . GLY A 1 89 ? 7.334 1.933 4.567 1.00 91.44 89 GLY A O 1
ATOM 687 N N . LEU A 1 90 ? 6.588 0.484 6.107 1.00 92.06 90 LEU A N 1
ATOM 688 C CA . LEU A 1 90 ? 7.764 -0.391 6.061 1.00 92.06 90 LEU A CA 1
ATOM 689 C C . LEU A 1 90 ? 7.872 -1.145 4.732 1.00 92.06 90 LEU A C 1
ATOM 691 O O . LEU A 1 90 ? 8.970 -1.255 4.194 1.00 92.06 90 LEU A O 1
ATOM 695 N N . GLY A 1 91 ? 6.755 -1.630 4.181 1.00 92.56 91 GLY A N 1
ATOM 696 C CA . GLY A 1 91 ? 6.738 -2.276 2.868 1.00 92.56 91 GLY A CA 1
ATOM 697 C C . GLY A 1 91 ? 7.149 -1.320 1.749 1.00 92.56 91 GLY A C 1
ATOM 698 O O . GLY A 1 91 ? 7.966 -1.683 0.903 1.00 92.56 91 GLY A O 1
ATOM 699 N N . GLN A 1 92 ? 6.653 -0.079 1.782 1.00 89.88 92 GLN A N 1
ATOM 700 C CA . GLN A 1 92 ? 7.071 0.963 0.845 1.00 89.88 92 GLN A CA 1
ATOM 701 C C . GLN A 1 92 ? 8.551 1.307 1.026 1.00 89.88 92 GLN A C 1
ATOM 703 O O . GLN A 1 92 ? 9.291 1.317 0.051 1.00 89.88 92 GLN A O 1
ATOM 708 N N . LEU A 1 93 ? 8.999 1.540 2.263 1.00 90.00 93 LEU A N 1
ATOM 709 C CA . LEU A 1 93 ? 10.388 1.890 2.553 1.00 90.00 93 LEU A CA 1
ATOM 710 C C . LEU A 1 93 ? 11.358 0.803 2.078 1.00 90.00 93 LEU A C 1
ATOM 712 O O . LEU A 1 93 ? 12.350 1.123 1.434 1.00 90.00 93 LEU A O 1
ATOM 716 N N . ALA A 1 94 ? 11.062 -0.472 2.350 1.00 92.12 94 ALA A N 1
ATOM 717 C CA . ALA A 1 94 ? 11.865 -1.591 1.864 1.00 92.12 94 ALA A CA 1
ATOM 718 C C . ALA A 1 94 ? 11.938 -1.604 0.330 1.00 92.12 94 ALA A C 1
ATOM 720 O O . ALA A 1 94 ? 13.026 -1.713 -0.230 1.00 92.12 94 ALA A O 1
ATOM 721 N N . SER A 1 95 ? 10.797 -1.418 -0.340 1.00 91.00 95 SER A N 1
ATOM 722 C CA . SER A 1 95 ? 10.724 -1.366 -1.805 1.00 91.00 95 SER A CA 1
ATOM 723 C C . SER A 1 95 ? 11.565 -0.216 -2.371 1.00 91.00 95 SER A C 1
ATOM 725 O O . SER A 1 95 ? 12.373 -0.423 -3.273 1.00 91.00 95 SER A O 1
ATOM 727 N N . THR A 1 96 ? 11.430 0.986 -1.801 1.00 86.56 96 THR A N 1
ATOM 728 C CA . THR A 1 96 ? 12.179 2.177 -2.217 1.00 86.56 96 THR A CA 1
ATOM 729 C C . THR A 1 96 ? 13.676 2.036 -1.949 1.00 86.56 96 THR A C 1
ATOM 731 O O . THR A 1 96 ? 14.466 2.427 -2.796 1.00 86.56 96 THR A O 1
ATOM 734 N N . ILE A 1 97 ? 14.097 1.455 -0.820 1.00 88.94 97 ILE A N 1
ATOM 735 C CA . ILE A 1 97 ? 15.524 1.222 -0.533 1.00 88.94 97 ILE A CA 1
ATOM 736 C C . ILE A 1 97 ? 16.128 0.255 -1.553 1.00 88.94 97 ILE A C 1
ATOM 738 O O . ILE A 1 97 ? 17.212 0.517 -2.069 1.00 88.94 97 ILE A O 1
ATOM 742 N N . ILE A 1 98 ? 15.429 -0.841 -1.865 1.00 89.81 98 ILE A N 1
ATOM 743 C CA . ILE A 1 98 ? 15.890 -1.804 -2.871 1.00 89.81 98 ILE A CA 1
ATOM 744 C C . ILE A 1 98 ? 16.003 -1.115 -4.235 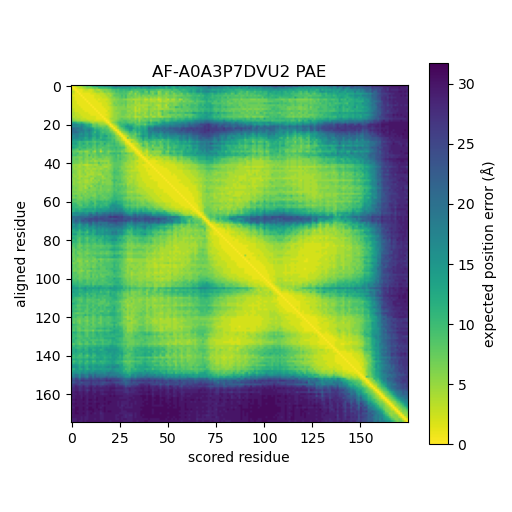1.00 89.81 98 ILE A C 1
ATOM 746 O O . ILE A 1 98 ? 17.027 -1.250 -4.895 1.00 89.81 98 ILE A O 1
ATOM 750 N N . TYR A 1 99 ? 15.011 -0.317 -4.625 1.00 84.50 99 TYR A N 1
ATOM 751 C CA . TYR A 1 99 ? 15.055 0.428 -5.882 1.00 84.50 99 TYR A CA 1
ATOM 752 C C . TYR A 1 99 ? 16.178 1.474 -5.930 1.00 84.50 99 TYR A C 1
ATOM 754 O O . TYR A 1 99 ? 16.954 1.515 -6.872 1.00 84.50 99 TYR A O 1
ATOM 762 N N . LEU A 1 100 ? 16.362 2.275 -4.880 1.00 83.50 100 LEU A N 1
ATOM 763 C CA . LEU A 1 100 ? 17.472 3.232 -4.828 1.00 83.50 100 LEU A CA 1
ATOM 764 C C . LEU A 1 100 ? 18.835 2.531 -4.858 1.00 83.50 100 LEU A C 1
ATOM 766 O O . LEU A 1 100 ? 19.788 3.074 -5.410 1.00 83.50 100 LEU A O 1
ATOM 770 N N . SER A 1 101 ? 18.935 1.310 -4.322 1.00 86.88 101 SER A N 1
ATOM 771 C CA . SER A 1 101 ? 20.169 0.532 -4.423 1.00 86.88 101 SER A CA 1
ATOM 772 C C . SER A 1 101 ? 20.520 0.201 -5.875 1.00 86.88 101 SER A C 1
ATOM 774 O O . SER A 1 101 ? 21.698 0.226 -6.216 1.00 86.88 101 SER A O 1
ATOM 776 N N . THR A 1 102 ? 19.536 -0.002 -6.762 1.00 85.50 102 THR A N 1
ATOM 777 C CA . THR A 1 102 ? 19.826 -0.254 -8.183 1.00 85.50 102 THR A CA 1
ATOM 778 C C . THR A 1 102 ? 20.345 0.970 -8.919 1.00 85.50 102 THR A C 1
ATOM 780 O O . THR A 1 102 ? 20.949 0.815 -9.968 1.00 85.50 102 THR A O 1
ATOM 783 N N . MET A 1 103 ? 20.116 2.169 -8.380 1.00 79.44 103 MET A N 1
ATOM 784 C CA . MET A 1 103 ? 20.679 3.413 -8.909 1.00 79.44 103 MET A CA 1
ATOM 785 C C . MET A 1 103 ? 22.100 3.672 -8.394 1.00 79.44 103 MET A C 1
ATOM 787 O O . MET A 1 103 ? 22.879 4.358 -9.046 1.00 79.44 103 MET A O 1
ATOM 791 N N . LEU A 1 104 ? 22.435 3.155 -7.206 1.00 83.50 104 LEU A N 1
ATOM 792 C CA . LEU A 1 104 ? 23.768 3.297 -6.609 1.00 83.50 104 LEU A CA 1
ATOM 793 C C . LEU A 1 104 ? 24.770 2.276 -7.152 1.00 83.50 104 LEU A C 1
ATOM 795 O O . LEU A 1 104 ? 25.964 2.560 -7.215 1.00 83.50 104 LEU A O 1
ATOM 799 N N . PHE A 1 105 ? 24.297 1.083 -7.499 1.00 87.31 105 PHE A N 1
ATOM 800 C CA . PHE A 1 105 ? 25.110 0.027 -8.088 1.00 87.31 105 PHE A CA 1
ATOM 801 C C . PHE A 1 105 ? 24.902 0.008 -9.605 1.00 87.31 105 PHE A C 1
ATOM 803 O O . PHE A 1 105 ? 23.764 0.027 -10.059 1.00 87.31 105 PHE A O 1
ATOM 810 N N . GLU A 1 106 ? 25.984 -0.073 -10.386 1.00 85.12 106 GLU A N 1
ATOM 811 C CA . GLU A 1 106 ? 25.956 -0.141 -11.859 1.00 85.12 106 GLU A CA 1
ATOM 812 C C . GLU A 1 106 ? 25.431 -1.503 -12.361 1.00 85.12 106 GLU A C 1
ATOM 814 O O . GLU A 1 106 ? 26.143 -2.301 -12.974 1.00 85.12 106 GLU A O 1
ATOM 819 N N . PHE A 1 107 ? 24.173 -1.818 -12.057 1.00 87.56 107 PHE A N 1
ATOM 820 C CA . PHE A 1 107 ? 23.498 -2.988 -12.599 1.00 87.56 107 PHE A CA 1
ATOM 821 C C . PHE A 1 107 ? 23.139 -2.771 -14.069 1.00 87.56 107 PHE A C 1
ATOM 823 O O . PHE A 1 107 ? 22.819 -1.663 -14.493 1.00 87.56 107 PHE A O 1
ATOM 830 N N . SER A 1 108 ? 23.126 -3.859 -14.845 1.00 89.62 108 SER A N 1
ATOM 831 C CA . SER A 1 108 ? 22.546 -3.822 -16.191 1.00 89.62 108 SER A CA 1
ATOM 832 C C . SER A 1 108 ? 21.068 -3.421 -16.128 1.00 89.62 108 SER A C 1
ATOM 834 O O . SER A 1 108 ? 20.385 -3.761 -15.158 1.00 89.62 108 SER A O 1
ATOM 836 N N . GLU A 1 109 ? 20.555 -2.768 -17.174 1.00 83.44 109 GLU A N 1
ATOM 837 C CA . GLU A 1 109 ? 19.146 -2.349 -17.261 1.00 83.44 109 GLU A CA 1
ATOM 838 C C . GLU A 1 109 ? 18.181 -3.511 -16.974 1.00 83.44 109 GLU A C 1
ATOM 840 O O . GLU A 1 109 ? 17.257 -3.384 -16.172 1.00 83.44 109 GLU A O 1
ATOM 845 N N . MET A 1 110 ? 18.464 -4.691 -17.537 1.00 86.81 110 MET A N 1
ATOM 846 C CA . MET A 1 110 ? 17.681 -5.907 -17.295 1.00 86.81 110 MET A CA 1
ATOM 847 C C . MET A 1 110 ? 17.712 -6.337 -15.825 1.00 86.81 110 MET A C 1
ATOM 849 O O . MET A 1 110 ? 16.686 -6.705 -15.256 1.00 86.81 110 MET A O 1
ATOM 853 N N . THR A 1 111 ? 18.882 -6.304 -15.184 1.00 89.88 111 THR A N 1
ATOM 854 C CA . THR A 1 111 ? 19.012 -6.655 -13.763 1.00 89.88 111 THR A CA 1
ATOM 855 C C . THR A 1 111 ? 18.264 -5.659 -12.879 1.00 89.88 111 THR A C 1
ATOM 857 O O . THR A 1 111 ? 17.534 -6.085 -11.983 1.00 89.88 111 THR A O 1
ATOM 860 N N . ALA A 1 112 ? 18.397 -4.357 -13.145 1.00 85.94 112 ALA A N 1
ATOM 861 C CA . ALA A 1 112 ? 17.682 -3.311 -12.420 1.00 85.94 112 ALA A CA 1
ATOM 862 C C . ALA A 1 112 ? 16.158 -3.475 -12.557 1.00 85.94 112 ALA A C 1
ATOM 864 O O . ALA A 1 112 ? 15.442 -3.417 -11.556 1.00 85.94 112 ALA A O 1
ATOM 865 N N . PHE A 1 113 ? 15.671 -3.800 -13.759 1.00 84.50 113 PHE A N 1
ATOM 866 C CA . PHE A 1 113 ? 14.262 -4.099 -14.014 1.00 84.50 113 PHE A CA 1
ATOM 8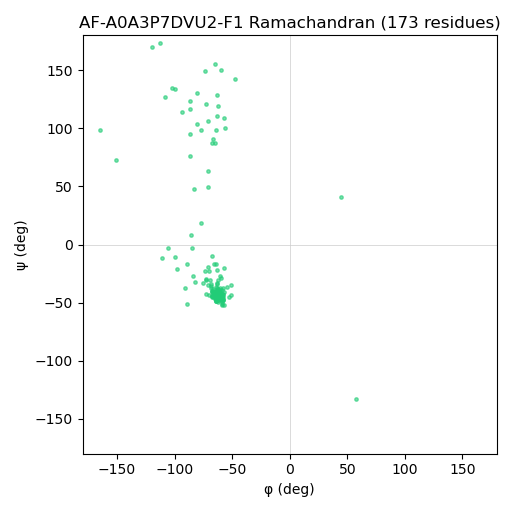67 C C . PHE A 1 113 ? 13.744 -5.284 -13.183 1.00 84.50 113 PHE A C 1
ATOM 869 O O . PHE A 1 113 ? 12.705 -5.178 -12.521 1.00 84.50 113 PHE A O 1
ATOM 876 N N . TYR A 1 114 ? 14.474 -6.406 -13.152 1.00 88.38 114 TYR A N 1
ATOM 877 C CA . TYR A 1 114 ? 14.088 -7.556 -12.328 1.00 88.38 114 TYR A CA 1
ATOM 878 C C . TYR A 1 114 ? 14.084 -7.213 -10.838 1.00 88.38 114 TYR A C 1
ATOM 880 O O . TYR A 1 114 ? 13.149 -7.583 -10.127 1.00 88.38 114 TYR A O 1
ATOM 888 N N . ILE A 1 115 ? 15.093 -6.483 -10.359 1.00 88.69 115 ILE A N 1
ATOM 889 C CA . ILE A 1 115 ? 15.146 -6.038 -8.964 1.00 88.69 115 ILE A CA 1
ATOM 890 C C . ILE A 1 115 ? 13.947 -5.137 -8.645 1.00 88.69 115 ILE A C 1
ATOM 892 O O . ILE A 1 115 ? 13.314 -5.341 -7.611 1.00 88.69 115 ILE A O 1
ATOM 896 N N . GLY A 1 116 ? 13.577 -4.211 -9.535 1.00 85.06 116 GLY A N 1
ATOM 897 C CA . GLY A 1 116 ? 12.378 -3.380 -9.394 1.00 85.06 116 GLY A CA 1
ATOM 898 C C . GLY A 1 116 ? 11.093 -4.209 -9.284 1.00 85.06 116 GLY A C 1
ATOM 899 O O . GLY A 1 116 ? 10.282 -3.983 -8.380 1.00 85.06 116 GLY A O 1
ATOM 900 N N . CYS A 1 117 ? 10.937 -5.232 -10.132 1.00 84.88 117 CYS A N 1
ATOM 901 C CA . CYS A 1 117 ? 9.817 -6.177 -10.058 1.00 84.88 117 CYS A CA 1
ATOM 902 C C . CYS A 1 117 ? 9.745 -6.881 -8.691 1.00 84.88 117 CYS A C 1
ATOM 904 O O . CYS A 1 117 ? 8.683 -6.924 -8.065 1.00 84.88 117 CYS A O 1
ATOM 906 N N . TYR A 1 118 ? 10.874 -7.404 -8.202 1.00 89.69 118 TYR A N 1
ATOM 907 C CA . TYR A 1 118 ? 10.937 -8.103 -6.914 1.00 89.69 118 TYR A CA 1
ATOM 908 C C . TYR A 1 118 ? 10.778 -7.163 -5.714 1.00 89.69 118 TYR A C 1
ATOM 910 O O . TYR A 1 118 ? 10.141 -7.537 -4.729 1.00 89.69 118 TYR A O 1
ATOM 918 N N . ALA A 1 119 ? 11.285 -5.931 -5.794 1.00 88.56 119 ALA A N 1
ATOM 919 C CA . ALA A 1 119 ? 11.087 -4.908 -4.771 1.00 88.56 119 ALA A CA 1
ATOM 920 C C . ALA A 1 119 ? 9.592 -4.638 -4.550 1.00 88.56 119 ALA A C 1
ATOM 922 O O . ALA A 1 119 ? 9.141 -4.521 -3.410 1.00 88.56 119 ALA A O 1
ATOM 923 N N . GLY A 1 120 ? 8.802 -4.658 -5.630 1.00 88.06 120 GLY A N 1
ATOM 924 C CA . GLY A 1 120 ? 7.349 -4.504 -5.594 1.00 88.06 120 GLY A CA 1
ATOM 925 C C . GLY A 1 120 ? 6.611 -5.523 -4.716 1.00 88.06 120 GLY A C 1
ATOM 926 O O . GLY A 1 120 ? 5.486 -5.257 -4.289 1.00 88.06 120 GLY A O 1
ATOM 927 N N . ILE A 1 121 ? 7.210 -6.673 -4.392 1.00 90.69 121 ILE A N 1
ATOM 928 C CA . ILE A 1 121 ? 6.578 -7.691 -3.539 1.00 90.69 121 ILE A CA 1
ATOM 929 C C . ILE A 1 121 ? 6.299 -7.140 -2.136 1.00 90.69 121 ILE A C 1
ATOM 931 O O . ILE A 1 121 ? 5.233 -7.407 -1.581 1.00 90.69 121 ILE A O 1
ATOM 935 N N . PHE A 1 122 ? 7.204 -6.341 -1.565 1.00 92.00 122 PHE A N 1
ATOM 936 C CA . PHE A 1 122 ? 7.059 -5.839 -0.195 1.00 92.00 122 PHE A CA 1
ATOM 937 C C . PHE A 1 122 ? 5.887 -4.871 -0.049 1.00 92.00 122 PHE A C 1
ATOM 939 O O . PHE A 1 122 ? 5.097 -4.999 0.889 1.00 92.00 122 PHE A O 1
ATOM 946 N N . VAL A 1 123 ? 5.742 -3.935 -0.987 1.00 89.31 123 VAL A N 1
ATOM 947 C CA . VAL A 1 123 ? 4.609 -3.001 -1.008 1.00 89.31 123 VAL A CA 1
ATOM 948 C C . VAL A 1 123 ? 3.284 -3.713 -1.307 1.00 89.31 123 VAL A C 1
ATOM 950 O O . VAL A 1 123 ? 2.282 -3.455 -0.644 1.00 89.31 123 VAL A O 1
ATOM 953 N N . ASN A 1 124 ? 3.259 -4.681 -2.229 1.00 89.56 124 ASN A N 1
ATOM 954 C CA . ASN A 1 124 ? 2.038 -5.445 -2.511 1.00 89.56 124 ASN A CA 1
ATOM 955 C C . ASN A 1 124 ? 1.596 -6.288 -1.308 1.00 89.56 124 ASN A C 1
ATOM 957 O O . ASN A 1 124 ? 0.410 -6.324 -0.958 1.00 89.56 124 ASN A O 1
ATOM 961 N N . LEU A 1 125 ? 2.552 -6.950 -0.650 1.00 91.50 125 LEU A N 1
ATOM 962 C CA . LEU A 1 125 ? 2.290 -7.724 0.557 1.00 91.50 125 LEU A CA 1
ATOM 963 C C . LEU A 1 125 ? 1.793 -6.814 1.683 1.00 91.50 125 LEU A C 1
ATOM 965 O O . LEU A 1 125 ? 0.824 -7.157 2.365 1.00 91.50 125 LEU A O 1
ATOM 969 N N . SER 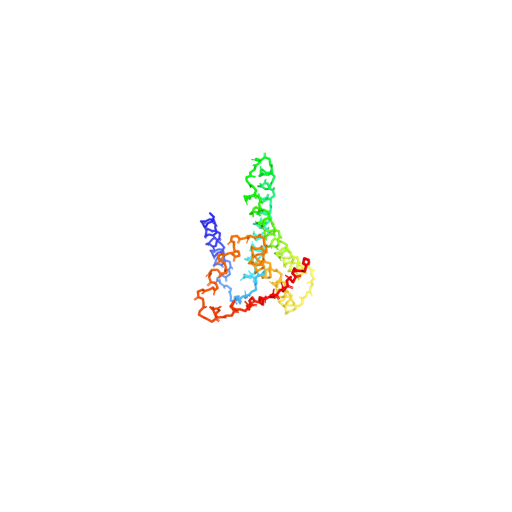A 1 126 ? 2.399 -5.635 1.851 1.00 92.12 126 SER A N 1
ATOM 970 C CA . SER A 1 126 ? 1.998 -4.704 2.902 1.00 92.12 126 SER A CA 1
ATOM 971 C C . SER A 1 126 ? 0.582 -4.167 2.717 1.00 92.12 126 SER A C 1
ATOM 973 O O . SER A 1 126 ? -0.187 -4.135 3.680 1.00 92.12 126 SER A O 1
ATOM 975 N N . MET A 1 127 ? 0.195 -3.848 1.481 1.00 88.12 127 MET A N 1
ATOM 976 C CA . MET A 1 127 ? -1.163 -3.416 1.144 1.00 88.12 127 MET A CA 1
ATOM 977 C C . MET A 1 127 ? -2.201 -4.540 1.301 1.00 88.12 127 MET A C 1
ATOM 979 O O . MET A 1 127 ? -3.324 -4.292 1.748 1.00 88.12 127 MET A O 1
ATOM 983 N N . SER A 1 128 ? -1.834 -5.785 0.985 1.00 90.25 128 SER A N 1
ATOM 984 C CA . SER A 1 128 ? -2.750 -6.936 1.038 1.00 90.25 128 SER A CA 1
ATOM 985 C C . SER A 1 128 ? -3.023 -7.424 2.468 1.00 90.25 128 SER A C 1
ATOM 987 O O . SER A 1 128 ? -4.137 -7.852 2.788 1.00 90.25 128 SER A O 1
ATOM 989 N N . CYS A 1 129 ? -2.040 -7.316 3.368 1.00 90.38 129 CYS A N 1
ATOM 990 C CA . CYS A 1 129 ? -2.148 -7.783 4.756 1.00 90.38 129 CYS A CA 1
ATOM 991 C C . CYS A 1 129 ? -3.153 -6.999 5.619 1.00 90.38 129 CYS A C 1
ATOM 993 O O . CYS A 1 129 ? -3.498 -7.449 6.713 1.00 90.38 129 CYS A O 1
ATOM 995 N N . ASN A 1 130 ? -3.682 -5.870 5.137 1.00 89.56 130 ASN A N 1
ATOM 996 C CA . ASN A 1 130 ? -4.689 -5.075 5.846 1.00 89.56 130 ASN A CA 1
ATOM 997 C C . ASN A 1 130 ? -5.891 -5.917 6.285 1.00 89.56 130 ASN A C 1
ATOM 999 O O . ASN A 1 130 ? -6.306 -5.854 7.442 1.00 89.56 130 ASN A O 1
ATOM 1003 N N . CYS A 1 131 ? -6.405 -6.764 5.388 1.00 88.06 131 CYS A N 1
ATOM 1004 C CA . CYS A 1 131 ? -7.513 -7.672 5.688 1.00 88.06 131 CYS A CA 1
ATOM 1005 C C . CYS A 1 131 ? -7.183 -8.607 6.865 1.00 88.06 131 CYS A C 1
ATOM 1007 O O . CYS A 1 131 ? -8.005 -8.784 7.765 1.00 88.06 131 CYS A O 1
ATOM 1009 N N . LEU A 1 132 ? -5.958 -9.146 6.909 1.00 91.31 132 LEU A N 1
ATOM 1010 C CA . LEU A 1 132 ? -5.504 -10.028 7.986 1.00 91.31 132 LEU A CA 1
ATOM 1011 C C . LEU A 1 132 ? -5.432 -9.289 9.324 1.00 91.31 132 LEU A C 1
ATOM 1013 O O . LEU A 1 132 ? -5.913 -9.809 10.330 1.00 91.31 132 LEU A O 1
ATOM 1017 N N . PHE A 1 133 ? -4.894 -8.067 9.344 1.00 91.50 133 PHE A N 1
ATOM 1018 C CA . PHE A 1 133 ? -4.824 -7.267 10.568 1.00 91.50 133 PHE A CA 1
ATOM 1019 C C . PHE A 1 133 ? -6.211 -6.892 11.090 1.00 91.50 133 PHE A C 1
ATOM 1021 O O . PHE A 1 133 ? -6.476 -7.055 12.284 1.00 91.50 133 PHE A O 1
ATOM 1028 N N . TYR A 1 134 ? -7.118 -6.457 10.210 1.00 90.94 134 TYR A N 1
ATOM 1029 C CA . TYR A 1 134 ? -8.495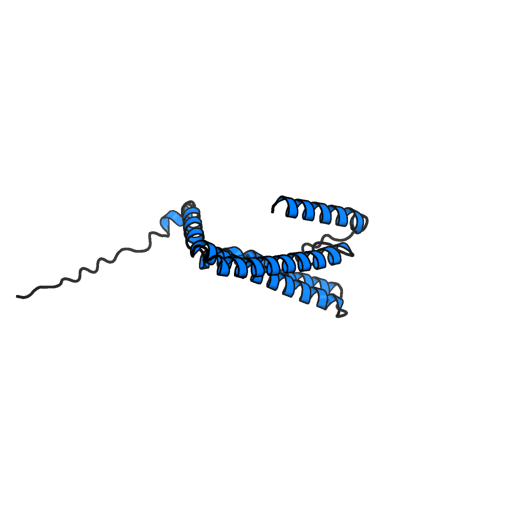 -6.156 10.599 1.00 90.94 134 TYR A CA 1
ATOM 1030 C C . TYR A 1 134 ? -9.231 -7.400 11.097 1.00 90.94 134 TYR A C 1
ATOM 1032 O O . TYR A 1 134 ? -9.891 -7.336 12.131 1.00 90.94 134 TYR A O 1
ATOM 1040 N N . TYR A 1 135 ? -9.074 -8.544 10.429 1.00 90.81 135 TYR A N 1
ATOM 1041 C CA . TYR A 1 135 ? -9.682 -9.802 10.858 1.00 90.81 135 TYR A CA 1
ATOM 1042 C C . TYR A 1 135 ? -9.109 -10.316 12.187 1.00 90.81 135 TYR A C 1
ATOM 1044 O O . TYR A 1 135 ? -9.835 -10.838 13.036 1.00 90.81 135 TYR A O 1
ATOM 1052 N N . TRP A 1 136 ? -7.807 -10.169 12.416 1.00 89.62 136 TRP A N 1
ATOM 1053 C CA . TRP A 1 136 ? -7.184 -10.612 13.660 1.00 89.62 136 TRP A CA 1
ATOM 1054 C C . TRP A 1 136 ? -7.596 -9.746 14.855 1.00 89.62 136 TRP A C 1
ATOM 1056 O O . TRP A 1 136 ? -7.924 -10.279 15.919 1.00 89.62 136 TRP A O 1
ATOM 1066 N N . ARG A 1 137 ? -7.625 -8.422 14.679 1.00 88.44 137 ARG A N 1
ATOM 1067 C CA . ARG A 1 137 ? -7.851 -7.473 15.772 1.00 88.44 137 ARG A CA 1
ATOM 1068 C C . ARG A 1 137 ? -9.330 -7.168 15.993 1.00 88.44 137 ARG A C 1
ATOM 1070 O O . ARG A 1 137 ? -9.812 -7.368 17.097 1.00 88.44 137 ARG A O 1
ATOM 1077 N N . SER A 1 138 ? -10.075 -6.796 14.953 1.00 88.06 138 SER A N 1
ATOM 1078 C CA . SER A 1 138 ? -11.448 -6.300 15.098 1.00 88.06 138 SER A CA 1
ATOM 1079 C C . SER A 1 138 ? -12.491 -7.423 15.118 1.00 88.06 138 SER A C 1
ATOM 1081 O O . SER A 1 138 ? -12.723 -8.130 14.132 1.00 88.06 138 SER A O 1
ATOM 1083 N N . THR A 1 139 ? -13.189 -7.562 16.248 1.00 88.31 139 THR A N 1
ATOM 1084 C CA . THR A 1 139 ? -14.361 -8.449 16.375 1.00 88.31 139 THR A CA 1
ATOM 1085 C C . THR A 1 139 ? -15.485 -8.064 15.413 1.00 88.31 139 THR A C 1
ATOM 1087 O O . THR A 1 139 ? -16.102 -8.945 14.816 1.00 88.31 139 THR A O 1
ATOM 1090 N N . GLU A 1 140 ? -15.714 -6.767 15.223 1.00 88.06 140 GLU A N 1
ATOM 1091 C CA . GLU A 1 140 ? -16.716 -6.220 14.308 1.00 88.06 140 GLU A CA 1
ATOM 1092 C C . GLU A 1 140 ? -16.406 -6.599 12.858 1.00 88.06 140 GLU A C 1
ATOM 1094 O O . GLU A 1 140 ? -17.260 -7.168 12.175 1.00 88.06 140 GLU A O 1
ATOM 1099 N N . TYR A 1 141 ? -15.153 -6.411 12.428 1.00 88.88 141 TYR A N 1
ATOM 1100 C CA . TYR A 1 141 ? -14.712 -6.810 11.093 1.00 88.88 141 TYR A CA 1
ATOM 1101 C C . TYR A 1 141 ? -14.898 -8.313 10.868 1.00 88.88 141 TYR A C 1
ATOM 1103 O O . TYR A 1 141 ? -15.443 -8.722 9.846 1.00 88.88 141 TYR A O 1
ATOM 1111 N N . ARG A 1 142 ? -14.522 -9.160 11.840 1.00 91.88 142 ARG A N 1
ATOM 1112 C CA . ARG A 1 142 ? -14.758 -10.614 11.752 1.00 91.88 142 ARG A CA 1
ATOM 1113 C C . ARG A 1 142 ? -16.232 -10.962 11.614 1.00 91.88 142 ARG A C 1
ATOM 1115 O O . ARG A 1 142 ? -16.571 -11.879 10.866 1.00 91.88 142 ARG A O 1
ATOM 1122 N N . ASN A 1 143 ? -17.094 -10.295 12.374 1.00 92.38 143 ASN A N 1
ATOM 1123 C CA . ASN A 1 143 ? -18.525 -10.571 12.372 1.00 92.38 143 ASN A CA 1
ATOM 1124 C C . ASN A 1 143 ? -19.150 -10.192 11.028 1.00 92.38 143 ASN A C 1
ATOM 1126 O O . ASN A 1 143 ? -19.869 -11.010 10.450 1.00 92.38 143 ASN A O 1
ATOM 1130 N N . GLU A 1 144 ? -18.812 -9.021 10.487 1.00 92.25 144 GLU A N 1
ATOM 1131 C CA . GLU A 1 144 ? -19.272 -8.606 9.161 1.00 92.25 144 GLU A CA 1
ATOM 1132 C C . GLU A 1 144 ? -18.673 -9.479 8.054 1.00 92.25 144 GLU A C 1
ATOM 1134 O O . GLU A 1 144 ? -19.408 -9.948 7.189 1.00 92.25 144 GLU A O 1
ATOM 1139 N N . PHE A 1 145 ? -17.386 -9.825 8.121 1.00 90.75 145 PHE A N 1
ATOM 1140 C CA . PHE A 1 145 ? -16.764 -10.746 7.169 1.00 90.75 145 PHE A CA 1
ATOM 1141 C C . PHE A 1 145 ? -17.464 -12.114 7.156 1.00 90.75 145 PHE A C 1
ATOM 1143 O O . PHE A 1 145 ? -17.858 -12.607 6.100 1.00 90.75 145 PHE A O 1
ATOM 1150 N N . LYS A 1 146 ? -17.725 -12.709 8.329 1.00 89.94 146 LYS A N 1
ATOM 1151 C CA . LYS A 1 146 ? -18.477 -13.973 8.447 1.00 89.94 146 LYS A CA 1
ATOM 1152 C C . LYS A 1 146 ? -19.910 -13.845 7.931 1.00 89.94 146 LYS A C 1
ATOM 1154 O O . LYS A 1 146 ? -20.424 -14.778 7.317 1.00 89.94 146 LYS A O 1
ATOM 1159 N N . 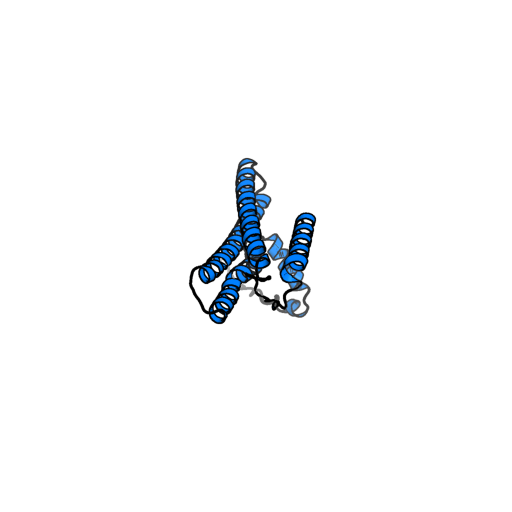LYS A 1 147 ? -20.569 -12.714 8.180 1.00 90.88 147 LYS A N 1
ATOM 1160 C CA . LYS A 1 147 ? -21.922 -12.427 7.687 1.00 90.88 147 LYS A CA 1
ATOM 1161 C C . LYS A 1 147 ? -21.953 -12.317 6.164 1.00 90.88 147 LYS A C 1
ATOM 1163 O O . LYS A 1 147 ? -22.859 -12.880 5.557 1.00 90.88 147 LYS A O 1
ATOM 1168 N N . GLN A 1 148 ? -20.958 -11.677 5.550 1.00 89.56 148 GLN A N 1
ATOM 1169 C CA . GLN A 1 148 ? -20.805 -11.642 4.093 1.00 89.56 148 GLN A CA 1
ATOM 1170 C C . GLN A 1 148 ? -20.492 -13.040 3.538 1.00 89.56 148 GLN A C 1
ATOM 1172 O O . GLN A 1 148 ? -21.133 -13.463 2.581 1.00 89.56 148 GLN A O 1
ATOM 1177 N N . LEU A 1 149 ? -19.615 -13.816 4.189 1.00 87.31 149 LEU A N 1
ATOM 1178 C CA . LEU A 1 149 ? -19.317 -15.192 3.775 1.00 87.31 149 LEU A CA 1
ATOM 1179 C C . LEU A 1 149 ? -20.547 -16.112 3.797 1.00 87.31 149 LEU A C 1
ATOM 1181 O O . LEU A 1 149 ? -20.719 -16.939 2.907 1.00 87.31 149 LEU A O 1
ATOM 1185 N N . ARG A 1 150 ? -21.445 -15.946 4.776 1.00 84.62 150 ARG A N 1
ATOM 1186 C CA . ARG A 1 150 ? -22.706 -16.707 4.860 1.00 84.62 150 ARG A CA 1
ATOM 1187 C C . ARG A 1 150 ? -23.692 -16.404 3.730 1.00 84.62 150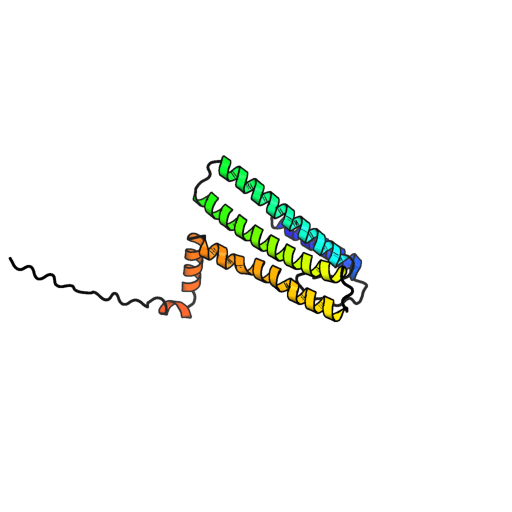 ARG A C 1
ATOM 1189 O O . ARG A 1 150 ? -24.619 -17.190 3.540 1.00 84.62 150 ARG A O 1
ATOM 1196 N N . LYS A 1 151 ? -23.527 -15.294 2.999 1.00 86.25 151 LYS A N 1
ATOM 1197 C CA . LYS A 1 151 ? -24.347 -15.001 1.813 1.00 86.25 151 LYS A CA 1
ATOM 1198 C C . LYS A 1 151 ? -23.966 -15.879 0.624 1.00 86.25 151 LYS A C 1
ATOM 1200 O O . LYS A 1 151 ? -24.812 -16.088 -0.239 1.00 86.25 151 LYS A O 1
ATOM 1205 N N . PHE A 1 152 ? -22.743 -16.419 0.583 1.00 83.81 152 PHE A N 1
ATOM 1206 C CA . PHE A 1 152 ? -22.353 -17.345 -0.474 1.00 83.81 152 PHE A CA 1
ATOM 1207 C C . PHE A 1 152 ? -23.046 -18.701 -0.265 1.00 83.81 152 PHE A C 1
ATOM 1209 O O . PHE A 1 152 ? -22.823 -19.347 0.766 1.00 83.81 152 PHE A O 1
ATOM 1216 N N . PRO A 1 153 ? -23.854 -19.176 -1.234 1.00 73.38 153 PRO A N 1
ATOM 1217 C CA . PRO A 1 153 ? -24.581 -20.443 -1.124 1.00 73.38 153 PRO A CA 1
ATOM 1218 C C . PRO A 1 153 ? -23.664 -21.628 -0.798 1.00 73.38 153 PRO A C 1
ATOM 1220 O O . PRO A 1 153 ? -24.020 -22.477 0.019 1.00 73.38 153 PRO A O 1
ATOM 1223 N N . CYS A 1 154 ? -22.449 -21.628 -1.359 1.00 75.06 154 CYS A N 1
ATOM 1224 C CA . CYS A 1 154 ? -21.443 -22.676 -1.186 1.00 75.06 154 CYS A CA 1
ATOM 1225 C C . CYS A 1 154 ? -21.002 -22.869 0.277 1.00 75.06 154 CYS A C 1
ATOM 1227 O O . CYS A 1 154 ? -20.616 -23.968 0.663 1.00 75.06 154 CYS A O 1
ATOM 1229 N N . LEU A 1 155 ? -21.080 -21.826 1.113 1.00 65.00 155 LEU A N 1
ATOM 1230 C CA . LEU A 1 155 ? -20.617 -21.861 2.507 1.00 65.00 155 LEU A CA 1
ATOM 1231 C C . LEU A 1 155 ? -21.743 -22.063 3.524 1.00 65.00 155 LEU A C 1
ATOM 1233 O O . LEU A 1 155 ? -21.468 -22.355 4.691 1.00 65.00 155 LEU A O 1
ATOM 1237 N N . LYS A 1 156 ? -23.011 -21.959 3.106 1.00 62.94 156 LYS A N 1
ATOM 1238 C CA . LYS A 1 156 ? -24.169 -22.101 4.005 1.00 62.94 156 LYS A CA 1
ATOM 1239 C C . LYS A 1 156 ? -24.214 -23.476 4.688 1.00 62.94 156 LYS A C 1
ATOM 1241 O O . LYS A 1 156 ? -24.691 -23.579 5.817 1.00 62.94 156 LYS A O 1
ATOM 1246 N N . ASN A 1 157 ? -23.668 -24.505 4.034 1.00 64.12 157 ASN A N 1
ATOM 1247 C CA . ASN A 1 157 ? -23.699 -25.892 4.506 1.00 64.12 157 ASN A CA 1
ATOM 1248 C C . ASN A 1 157 ? -22.421 -26.346 5.235 1.00 64.12 157 ASN A C 1
ATOM 1250 O O . ASN A 1 157 ? -22.491 -27.275 6.033 1.00 64.12 157 ASN A O 1
ATOM 1254 N N . VAL A 1 158 ? -21.275 -25.683 5.032 1.00 64.38 158 VAL A N 1
ATOM 1255 C CA . VAL A 1 158 ? -19.979 -26.124 5.594 1.00 64.38 158 VAL A CA 1
ATOM 1256 C C . VAL A 1 158 ? -19.896 -25.895 7.111 1.00 64.38 158 VAL A C 1
ATOM 1258 O O . VAL A 1 158 ? -19.264 -26.662 7.830 1.00 64.38 158 VAL A O 1
ATOM 1261 N N . VAL A 1 159 ? -20.586 -24.879 7.642 1.00 57.72 159 VAL A N 1
ATOM 1262 C CA . VAL A 1 159 ? -20.495 -24.503 9.070 1.00 57.72 159 VAL A CA 1
ATOM 1263 C C . VAL A 1 159 ? -21.429 -25.324 9.979 1.00 57.72 159 VAL A C 1
ATOM 1265 O O . VAL A 1 159 ? -21.355 -25.206 11.198 1.00 57.72 159 VAL A O 1
ATOM 1268 N N . LYS A 1 160 ? -22.264 -26.230 9.445 1.00 52.97 160 LYS A N 1
ATOM 1269 C CA . LYS A 1 160 ? -23.016 -27.194 10.279 1.00 52.97 160 LYS A CA 1
ATOM 1270 C C . LYS A 1 160 ? -22.154 -28.369 10.783 1.00 52.97 160 LYS A C 1
ATOM 1272 O O . LYS A 1 160 ? -22.696 -29.381 11.219 1.00 52.97 160 LYS A O 1
ATOM 1277 N N . LEU A 1 161 ? -20.826 -28.245 10.771 1.00 49.62 161 LEU A N 1
ATOM 1278 C CA . LEU A 1 161 ? -19.921 -29.257 11.309 1.00 49.62 161 LEU A CA 1
ATOM 1279 C C . LEU A 1 161 ? -19.692 -29.059 12.817 1.00 49.62 161 LEU A C 1
ATOM 1281 O O . LEU A 1 161 ? -18.663 -28.557 13.252 1.00 49.62 161 LEU A O 1
ATOM 1285 N N . ALA A 1 162 ? -20.683 -29.442 13.617 1.00 49.97 162 ALA A N 1
ATOM 1286 C CA . ALA A 1 162 ? -20.466 -29.980 14.959 1.00 49.97 162 ALA A CA 1
ATOM 1287 C C . ALA A 1 162 ? -21.763 -30.660 15.423 1.00 49.97 162 ALA A C 1
ATOM 1289 O O . ALA A 1 162 ? -22.675 -29.975 15.900 1.00 49.97 162 ALA A O 1
ATOM 1290 N N . PRO A 1 163 ? -21.891 -31.994 15.312 1.00 52.84 163 PRO A N 1
ATOM 1291 C CA . PRO A 1 163 ? -22.878 -32.688 16.117 1.00 52.84 163 PRO A CA 1
ATOM 1292 C C . PRO A 1 163 ? -22.477 -32.473 17.579 1.00 52.84 163 PRO A C 1
ATOM 1294 O O . PRO A 1 163 ? -21.379 -32.850 17.989 1.00 52.84 163 PRO A O 1
ATOM 1297 N N . LYS A 1 164 ? -23.349 -31.841 18.374 1.00 49.56 164 LYS A N 1
ATOM 1298 C CA . LYS A 1 164 ? -23.255 -31.920 19.834 1.00 49.56 164 LYS A CA 1
ATOM 1299 C C . LYS A 1 164 ? -23.293 -33.408 20.175 1.00 49.56 164 LYS A C 1
ATOM 1301 O O . LYS A 1 164 ? -24.372 -33.995 20.187 1.00 49.56 164 LYS A O 1
ATOM 1306 N N . SER A 1 165 ? -22.145 -34.026 20.440 1.00 53.38 165 SER A N 1
ATOM 1307 C CA . SER A 1 165 ? -22.128 -35.300 21.140 1.00 53.38 165 SER A CA 1
ATOM 1308 C C . SER A 1 165 ? -22.698 -35.014 22.524 1.00 53.38 165 SER A C 1
ATOM 1310 O O . SER A 1 165 ? -22.058 -34.442 23.403 1.00 53.38 165 SER A O 1
ATOM 1312 N N . THR A 1 166 ? -23.981 -35.314 22.702 1.00 49.75 166 THR A N 1
ATOM 1313 C CA . THR A 1 166 ? -24.587 -35.363 24.024 1.00 49.75 166 THR A CA 1
ATOM 1314 C C . THR A 1 166 ? -23.944 -36.544 24.736 1.00 49.75 166 THR A C 1
ATOM 1316 O O . THR A 1 166 ? -24.434 -37.667 24.662 1.00 49.75 166 THR A O 1
ATOM 1319 N N . ILE A 1 167 ? -22.808 -36.312 25.393 1.00 52.97 167 ILE A N 1
ATOM 1320 C CA . ILE A 1 167 ? -22.274 -37.252 26.372 1.00 52.97 167 ILE A CA 1
ATOM 1321 C C . ILE A 1 167 ? -23.280 -37.248 27.526 1.00 52.97 167 ILE A C 1
ATOM 1323 O O . ILE A 1 167 ? -23.207 -36.431 28.442 1.00 52.97 167 ILE A O 1
ATOM 1327 N N . LYS A 1 168 ? -24.268 -38.146 27.455 1.00 48.00 168 LYS A N 1
ATOM 1328 C CA . LYS A 1 168 ? -25.066 -38.553 28.610 1.00 48.00 168 LYS A CA 1
ATOM 1329 C C . LYS A 1 168 ? -24.116 -39.269 29.570 1.00 48.00 168 LYS A C 1
ATOM 1331 O O . LYS A 1 168 ? -23.971 -40.485 29.502 1.00 48.00 168 LYS A O 1
ATOM 1336 N N . ARG A 1 169 ? -23.442 -38.535 30.457 1.00 49.44 169 ARG A N 1
ATOM 1337 C CA . ARG A 1 169 ? -22.867 -39.157 31.654 1.00 49.44 169 ARG A CA 1
ATOM 1338 C C . ARG A 1 169 ? -24.018 -39.389 32.626 1.00 49.44 169 ARG A C 1
ATOM 1340 O O . ARG A 1 169 ? -24.481 -38.462 33.278 1.00 49.44 169 ARG A O 1
ATOM 1347 N N . MET A 1 170 ? -24.512 -40.625 32.643 1.00 51.56 170 MET A N 1
ATOM 1348 C CA . MET A 1 170 ? -25.344 -41.154 33.718 1.00 51.56 170 MET A CA 1
ATOM 1349 C C . MET A 1 170 ? -24.564 -41.030 35.029 1.00 51.56 170 MET A C 1
ATOM 1351 O O . MET A 1 170 ? -23.587 -41.743 35.236 1.00 51.56 170 MET A O 1
ATOM 1355 N N . THR A 1 171 ? -24.974 -40.128 35.912 1.00 55.00 171 THR A N 1
ATOM 1356 C CA . THR A 1 171 ? -24.653 -40.227 37.335 1.00 55.00 171 THR A CA 1
ATOM 1357 C C . THR A 1 171 ? -25.729 -41.089 37.981 1.00 55.00 171 THR A C 1
ATOM 1359 O O . THR A 1 171 ? -26.815 -40.620 38.311 1.00 55.00 171 THR A O 1
ATOM 1362 N N . THR A 1 172 ? -25.443 -42.382 38.114 1.00 56.56 172 THR A N 1
ATOM 1363 C CA . THR A 1 172 ? -26.172 -43.282 39.010 1.00 56.56 172 THR A CA 1
ATOM 1364 C C . THR A 1 172 ? -25.972 -42.804 40.445 1.00 56.56 172 THR A C 1
ATOM 1366 O O . THR A 1 172 ? -24.869 -42.872 40.983 1.00 56.56 172 THR A O 1
ATOM 1369 N N . VAL A 1 173 ? -27.044 -42.289 41.043 1.00 53.19 173 VAL A N 1
ATOM 1370 C CA . VAL A 1 173 ? -27.144 -42.000 42.475 1.00 53.19 173 VAL A CA 1
ATOM 1371 C C . VAL A 1 173 ? -27.459 -43.323 43.170 1.00 53.19 173 VAL A C 1
ATOM 1373 O O . VAL A 1 173 ? -28.591 -43.795 43.090 1.00 53.19 173 VAL A O 1
ATOM 1376 N N . HIS A 1 174 ? -26.471 -43.934 43.823 1.00 58.59 174 HIS A N 1
ATOM 1377 C CA . HIS A 1 174 ? -26.742 -44.943 44.846 1.00 58.59 174 HIS A CA 1
ATOM 1378 C C . HIS A 1 174 ? -26.780 -44.244 46.203 1.00 58.59 174 HIS A C 1
ATOM 1380 O O . HIS A 1 174 ? -25.791 -43.657 46.641 1.00 58.59 174 HIS A O 1
ATOM 1386 N N . ARG A 1 175 ? -27.979 -44.251 46.783 1.00 63.97 175 ARG A N 1
ATOM 1387 C CA . ARG A 1 175 ? -28.281 -43.911 48.171 1.00 63.97 175 ARG A CA 1
ATOM 1388 C C . ARG A 1 175 ? -28.068 -45.139 49.046 1.00 63.97 175 ARG A C 1
ATOM 1390 O O . ARG A 1 175 ? -28.322 -46.247 48.522 1.00 63.97 175 ARG A O 1
#

Nearest PDB structures (foldseek):
  5lbm-assembly1_D  TM=7.235E-01  e=2.512E+00  Escherichia coli O157:H7

Organism: Wuchereria bancrofti (NCBI:txid6293)

Sequence (175 aa):
MTLSAILYTIAIFILVFIYDGNNDVEVICVVVAIYNGLSDSVWSISSALINLATIILYAILSRVMVKAETSSRNFELLQTLKIVVAFIGLGQLASTIIYLSTMLFEFSEMTAFYIGCYAGIFVNLSMSCNCLFYYWRSTEYRNEFKKQLRKFPCLKNVVKLAPKSTIKRMTTVHR

Solvent-accessible surface area (backbone atoms only — not comparable to full-atom values): 9988 Å² total; per-residue (Å²): 115,67,65,62,53,50,52,50,52,52,52,54,50,52,49,40,53,74,73,46,62,88,51,98,68,79,84,46,95,28,85,68,40,64,47,62,78,71,50,23,56,53,49,46,52,50,50,53,51,52,41,51,52,49,50,51,51,49,53,50,50,52,56,52,45,66,73,62,71,54,57,72,66,61,50,53,53,50,53,50,50,49,52,45,48,49,41,34,40,50,15,42,49,54,20,51,51,53,45,54,47,45,73,74,41,95,57,53,71,70,58,38,51,54,50,37,53,58,25,25,49,41,33,53,50,28,63,58,44,46,61,56,54,42,48,70,69,35,66,66,52,38,51,51,51,51,55,56,49,53,67,39,75,86,48,59,67,66,76,71,78,68,82,80,78,77,77,79,76,79,78,81,83,84,130

pLDDT: mean 81.93, std 11.92, range [48.0, 93.0]

Radius of gyration: 24.72 Å; Cα contacts (8 Å, |Δi|>4): 117; chains: 1; bounding box: 54×62×75 Å

Secondary structure (DSSP, 8-state):
-HHHHHHHHHHHHHHHHHHTTTS------BTTBSS-HHHHHHHHHHHHHHHHHHHHHHHHHHHHHHHTT--HHHHHHHHHHHHHHHHHHHHHHHHHHHHHHHHHTT--HHHHHHHHHHHHHHHHHHHHTHHHHHHHH-HHHHHHHHHHHTTSGGGTTGGG---------------

InterPro domains:
  IPR000276 G protein-coupled receptor, rhodopsin-like [SM01381] (1-149)
  IPR019424 Serpentine type 7TM GPCR chemoreceptor Srsx [PF10320] (3-148)
  IPR047130 Serpentine type 7TM GPCR chemoreceptor Srsx, nematodes [PTHR23360] (5-158)

Foldseek 3Di:
DVVVVVVVVVVLVVVCCVPVVPPPDDQDPFPQQRDDDPSSVVVLVVVLVVLVVVLVVLVVVLVVCVVVVDDPVVNLVSVLVNVLSVQLNVLSVQLSVQLVVCVVDVDDPVVSSVSSNVSSVSNVVSNVCSLVSCCVRPPVSVVVVVVVVCVPPVCVPVVPPDDPPPPPPDPDDDD